Protein AF-A0A7S0IUT1-F1 (afdb_monomer_lite)

Foldseek 3Di:
DVVLVVLQPAQEDECAPPPPDELVVQVVSQVSNQQHAYYEHANHCYAAHEHEHAHHQEYEHEQNQNHAEYEAHYANHQEYYHHNNQNHAEYEYAYARHQEYEDANNQNHEAYHYNYQNHNYYHHHNNNNYDPVNVVNDNPD

Radius of gyration: 14.68 Å; chains: 1; bounding box: 31×42×32 Å

Structure (mmCIF, N/CA/C/O backbone):
data_AF-A0A7S0IUT1-F1
#
_entry.id   AF-A0A7S0IUT1-F1
#
loop_
_atom_site.group_PDB
_atom_site.id
_atom_site.type_symbol
_atom_site.label_atom_id
_atom_site.label_alt_id
_atom_site.label_comp_id
_atom_site.label_asym_id
_atom_site.label_entity_id
_atom_site.label_seq_id
_atom_site.pdbx_PDB_ins_code
_atom_site.Cartn_x
_atom_site.Cartn_y
_atom_site.Cartn_z
_atom_site.occupancy
_atom_site.B_iso_or_equiv
_atom_site.auth_seq_id
_atom_site.auth_comp_id
_atom_site.auth_asym_id
_atom_site.auth_atom_id
_atom_site.pdbx_PDB_model_num
ATOM 1 N N . ARG A 1 1 ? -10.584 24.284 14.052 1.00 43.34 1 ARG A N 1
ATOM 2 C CA . ARG A 1 1 ? -10.887 23.449 15.248 1.00 43.34 1 ARG A CA 1
ATOM 3 C C . ARG A 1 1 ? -11.898 22.313 14.990 1.00 43.34 1 ARG A C 1
ATOM 5 O O . ARG A 1 1 ? -11.651 21.238 15.510 1.00 43.34 1 ARG A O 1
ATOM 12 N N . ARG A 1 2 ? -12.967 22.465 14.179 1.00 36.44 2 ARG A N 1
ATOM 13 C CA . ARG A 1 2 ? -13.944 21.369 13.910 1.00 36.44 2 ARG A CA 1
ATOM 14 C C . ARG A 1 2 ? -13.386 20.176 13.104 1.00 36.44 2 ARG A C 1
ATOM 16 O O . ARG A 1 2 ? -13.718 19.043 13.425 1.00 36.44 2 ARG A O 1
ATOM 23 N N . LEU A 1 3 ? -12.484 20.406 12.142 1.00 44.38 3 LEU A N 1
ATOM 24 C CA . LEU A 1 3 ? -11.852 19.332 11.347 1.00 44.38 3 LEU A CA 1
ATOM 25 C C . LEU A 1 3 ? -10.994 18.373 12.196 1.00 44.38 3 LEU A C 1
ATOM 27 O O . LEU A 1 3 ? -11.032 17.166 11.991 1.00 44.38 3 LEU A O 1
ATOM 31 N N . ALA A 1 4 ? -10.294 18.893 13.211 1.00 50.75 4 ALA A N 1
ATOM 32 C CA . ALA A 1 4 ? -9.467 18.084 14.112 1.00 50.75 4 ALA A CA 1
ATOM 33 C C . ALA A 1 4 ? -10.288 17.163 15.035 1.00 50.75 4 ALA A C 1
ATOM 35 O O . ALA A 1 4 ? -9.761 16.175 15.536 1.00 50.75 4 ALA A O 1
ATOM 36 N N . GLY A 1 5 ? -11.563 17.491 15.280 1.00 59.25 5 GLY A N 1
ATOM 37 C CA . GLY A 1 5 ? -12.482 16.631 16.028 1.00 59.25 5 GLY A CA 1
ATOM 38 C C . GLY A 1 5 ? -12.986 15.463 15.181 1.00 59.25 5 GLY A C 1
ATOM 39 O O . GLY A 1 5 ? -12.944 14.327 15.634 1.00 59.25 5 GLY A O 1
ATOM 40 N N . ALA A 1 6 ? -13.383 15.734 13.933 1.00 62.00 6 ALA A N 1
ATOM 41 C CA . ALA A 1 6 ? -13.868 14.711 13.003 1.00 62.00 6 ALA A CA 1
ATOM 42 C C . ALA A 1 6 ? -12.772 13.711 12.589 1.00 62.00 6 ALA A C 1
ATOM 44 O O . ALA A 1 6 ? -13.041 12.519 12.471 1.00 62.00 6 ALA A O 1
ATOM 45 N N . ALA A 1 7 ? -11.525 14.173 12.443 1.00 71.94 7 ALA A N 1
ATOM 46 C CA . ALA A 1 7 ? -10.385 13.316 12.114 1.00 71.94 7 ALA A CA 1
ATOM 47 C C . ALA A 1 7 ? -10.112 12.235 13.182 1.00 71.94 7 ALA A C 1
ATOM 49 O O . ALA A 1 7 ? -9.668 11.136 12.864 1.00 71.94 7 ALA A O 1
ATOM 50 N N . ARG A 1 8 ? -10.439 12.505 14.454 1.00 78.69 8 ARG A N 1
ATOM 51 C CA . ARG A 1 8 ? -10.182 11.585 15.577 1.00 78.69 8 ARG A CA 1
ATOM 52 C C . ARG A 1 8 ? -11.144 10.401 15.659 1.00 78.69 8 ARG A C 1
ATOM 54 O O . ARG A 1 8 ? -10.838 9.445 16.367 1.00 78.69 8 ARG A O 1
ATOM 61 N N . SER A 1 9 ? -12.272 10.441 14.954 1.00 86.56 9 SER A N 1
ATOM 62 C CA . SER A 1 9 ? -13.232 9.330 14.864 1.00 86.56 9 SER A CA 1
ATOM 63 C C . SER A 1 9 ? -13.336 8.750 13.451 1.00 86.56 9 SER A C 1
ATOM 65 O O . SER A 1 9 ? -14.237 7.955 13.173 1.00 86.56 9 SER A O 1
ATOM 67 N N . LEU A 1 10 ? -12.463 9.182 12.541 1.00 90.88 10 LEU A N 1
ATOM 68 C CA . LEU A 1 10 ? -12.493 8.768 11.149 1.00 90.88 10 LEU A CA 1
ATOM 69 C C . LEU A 1 10 ? -11.851 7.386 11.006 1.00 90.88 10 LEU A C 1
ATOM 71 O O . LEU A 1 10 ? -10.656 7.236 11.227 1.00 90.88 10 LEU A O 1
ATOM 75 N N . HIS A 1 11 ? -12.642 6.391 10.607 1.00 95.25 11 HIS A N 1
ATOM 76 C CA . HIS A 1 11 ? -12.175 5.011 10.415 1.00 95.25 11 HIS A CA 1
ATOM 77 C C . HIS A 1 11 ? -11.844 4.690 8.957 1.00 95.25 11 HIS A C 1
ATOM 79 O O . HIS A 1 11 ? -11.043 3.796 8.692 1.00 95.25 11 HIS A O 1
ATOM 85 N N . THR A 1 12 ? -12.441 5.424 8.022 1.00 96.44 12 THR A N 1
ATOM 86 C CA . THR A 1 12 ? -12.249 5.245 6.585 1.00 96.44 12 THR A CA 1
ATOM 87 C C . THR A 1 12 ? -12.054 6.607 5.948 1.00 96.44 12 THR A C 1
ATOM 89 O O . THR A 1 12 ? -12.809 7.537 6.234 1.00 96.44 12 THR A O 1
ATOM 92 N N . LEU A 1 13 ? -11.049 6.716 5.088 1.00 96.06 13 LEU A N 1
ATOM 93 C CA . LEU A 1 13 ? -10.771 7.902 4.300 1.00 96.06 13 LEU A CA 1
ATOM 94 C C . LEU A 1 13 ? -10.500 7.475 2.862 1.00 96.06 13 LEU A C 1
ATOM 96 O O . LEU A 1 13 ? -9.598 6.684 2.603 1.00 96.06 13 LEU A O 1
ATOM 100 N N . ASP A 1 14 ? -11.284 8.019 1.946 1.00 97.00 14 ASP A N 1
ATOM 101 C CA . ASP A 1 14 ? -11.109 7.835 0.514 1.00 97.00 14 ASP A CA 1
ATOM 102 C C . ASP A 1 14 ? -10.626 9.160 -0.081 1.00 97.00 14 ASP A C 1
ATOM 104 O O . ASP A 1 14 ? -11.311 10.182 0.011 1.00 97.00 14 ASP A O 1
ATOM 108 N N . LEU A 1 15 ? -9.410 9.149 -0.622 1.00 96.38 15 LEU A N 1
ATOM 109 C CA . LEU A 1 15 ? -8.815 10.240 -1.391 1.00 96.38 15 LEU A CA 1
ATOM 110 C C . LEU A 1 15 ? -8.563 9.804 -2.836 1.00 96.38 15 LEU A C 1
ATOM 112 O O . LEU A 1 15 ? -7.798 10.457 -3.545 1.00 96.38 15 LEU A O 1
ATOM 116 N N . SER A 1 16 ? -9.157 8.697 -3.278 1.00 96.62 16 SER A N 1
ATOM 117 C CA . SER A 1 16 ? -8.934 8.190 -4.620 1.00 96.62 16 SER A CA 1
ATOM 118 C C . SER A 1 16 ? -9.307 9.247 -5.660 1.00 96.62 16 SER A C 1
ATOM 120 O O . SER A 1 16 ? -10.319 9.944 -5.548 1.00 96.62 16 SER A O 1
ATOM 122 N N . ARG A 1 17 ? -8.454 9.404 -6.680 1.00 95.44 17 ARG A N 1
ATOM 123 C CA . ARG A 1 17 ? -8.616 10.404 -7.757 1.00 95.44 17 ARG A CA 1
ATOM 124 C C . ARG A 1 17 ? -8.660 11.866 -7.277 1.00 95.44 17 ARG A C 1
ATOM 126 O O . ARG A 1 17 ? -9.030 12.743 -8.060 1.00 95.44 17 ARG A O 1
ATOM 133 N N . ALA A 1 18 ? -8.322 12.147 -6.019 1.00 93.81 18 ALA A N 1
ATOM 134 C CA . ALA A 1 18 ? -8.284 13.510 -5.513 1.00 93.81 18 ALA A CA 1
ATOM 135 C C . ALA A 1 18 ? -7.175 14.323 -6.200 1.00 93.81 18 ALA A C 1
ATOM 137 O O . ALA A 1 18 ? -6.104 13.824 -6.540 1.00 93.81 18 ALA A O 1
ATOM 138 N N . ILE A 1 19 ? -7.430 15.613 -6.393 1.00 88.88 19 ILE A N 1
ATOM 139 C CA . ILE A 1 19 ? -6.486 16.523 -7.042 1.00 88.88 19 ILE A CA 1
ATOM 140 C C . ILE A 1 19 ? -5.627 17.195 -5.971 1.00 88.88 19 ILE A C 1
ATOM 142 O O . ILE A 1 19 ? -6.130 17.604 -4.926 1.00 88.88 19 ILE A O 1
ATOM 146 N N . GLY A 1 20 ? -4.328 17.328 -6.242 1.00 86.94 20 GLY A N 1
ATOM 147 C CA . GLY A 1 20 ? -3.399 18.047 -5.367 1.00 86.94 20 GLY A CA 1
ATOM 148 C C . GLY A 1 20 ? -2.963 17.269 -4.126 1.00 86.94 20 GLY A C 1
ATOM 149 O O . GLY A 1 20 ? -2.310 17.849 -3.263 1.00 86.94 20 GLY A O 1
ATOM 150 N N . VAL A 1 21 ? -3.284 15.973 -4.025 1.00 91.62 21 VAL A N 1
ATOM 151 C CA . VAL A 1 21 ? -2.751 15.123 -2.957 1.00 91.62 21 VAL A CA 1
ATOM 152 C C . VAL A 1 21 ? -1.315 14.729 -3.279 1.00 91.62 21 VAL A C 1
ATOM 154 O O . VAL A 1 21 ? -1.068 13.961 -4.203 1.00 91.62 21 VAL A O 1
ATOM 157 N N . LEU A 1 22 ? -0.381 15.279 -2.503 1.00 91.56 22 LEU A N 1
ATOM 158 C CA . LEU A 1 22 ? 1.055 15.023 -2.613 1.00 91.56 22 LEU A CA 1
ATOM 159 C C . LEU A 1 22 ? 1.551 14.159 -1.448 1.00 91.56 22 LEU A C 1
ATOM 161 O O . LEU A 1 22 ? 0.956 14.158 -0.367 1.00 91.56 22 LEU A O 1
ATOM 165 N N . ASP A 1 23 ? 2.703 13.514 -1.634 1.00 93.50 23 ASP A N 1
ATOM 166 C CA . ASP A 1 23 ? 3.372 12.687 -0.619 1.00 93.50 23 ASP A CA 1
ATOM 167 C C . ASP A 1 23 ? 3.517 13.414 0.733 1.00 93.50 23 ASP A C 1
ATOM 169 O O . ASP A 1 23 ? 3.266 12.843 1.797 1.00 93.50 23 ASP A O 1
ATOM 173 N N . SER A 1 24 ? 3.866 14.705 0.701 1.00 92.62 24 SER A N 1
ATOM 174 C CA . SER A 1 24 ? 4.054 15.540 1.895 1.00 92.62 24 SER A CA 1
ATOM 175 C C . SER A 1 24 ? 2.767 15.762 2.692 1.00 92.62 24 SER A C 1
ATOM 177 O O . SER A 1 24 ? 2.818 15.897 3.915 1.00 92.62 24 SER A O 1
ATOM 179 N N . MET A 1 25 ? 1.606 15.760 2.034 1.00 91.94 25 MET A N 1
ATOM 180 C CA . MET A 1 25 ? 0.328 15.930 2.721 1.00 91.94 25 MET A CA 1
ATOM 181 C C . MET A 1 25 ? -0.031 14.698 3.548 1.00 91.94 25 MET A C 1
ATOM 183 O O . MET A 1 25 ? -0.603 14.838 4.625 1.00 91.94 25 MET A O 1
ATOM 187 N N . LEU A 1 26 ? 0.335 13.497 3.090 1.00 92.50 26 LEU A N 1
ATOM 188 C CA . LEU A 1 26 ? 0.079 12.256 3.828 1.00 92.50 26 LEU A CA 1
ATOM 189 C C . LEU A 1 26 ? 0.833 12.238 5.162 1.00 92.50 26 LEU A C 1
ATOM 191 O O . LEU A 1 26 ? 0.264 11.855 6.184 1.00 92.50 26 LEU A O 1
ATOM 195 N N . LEU A 1 27 ? 2.071 12.745 5.173 1.00 89.94 27 LEU A N 1
ATOM 196 C CA . LEU A 1 27 ? 2.873 12.899 6.391 1.00 89.94 27 LEU A CA 1
ATOM 197 C C . LEU A 1 27 ? 2.205 13.812 7.426 1.00 89.94 27 LEU A C 1
ATOM 199 O O . LEU A 1 27 ? 2.347 13.588 8.626 1.00 89.94 27 LEU A O 1
ATOM 203 N N . GLN A 1 28 ? 1.471 14.830 6.973 1.00 90.00 28 GLN A N 1
ATOM 204 C CA . GLN A 1 28 ? 0.742 15.750 7.848 1.00 90.00 28 GLN A CA 1
ATOM 205 C C . GLN A 1 28 ? -0.635 15.211 8.251 1.00 90.00 28 GLN A C 1
ATOM 207 O O . GLN A 1 28 ? -1.090 15.462 9.365 1.00 90.00 28 GLN A O 1
ATOM 212 N N . LEU A 1 29 ? -1.302 14.478 7.358 1.00 90.06 29 LEU A N 1
ATOM 213 C CA . LEU A 1 29 ? -2.671 14.006 7.542 1.00 90.06 29 LEU A CA 1
ATOM 214 C C . LEU A 1 29 ? -2.750 12.802 8.482 1.00 90.06 29 LEU A C 1
ATOM 216 O O . LEU A 1 29 ? -3.587 12.791 9.382 1.00 90.06 29 LEU A O 1
ATOM 220 N N . LEU A 1 30 ? -1.897 11.791 8.294 1.00 91.50 30 LEU A N 1
ATOM 221 C CA . LEU A 1 30 ? -1.992 10.524 9.033 1.00 91.50 30 LEU A CA 1
ATOM 222 C C . LEU A 1 30 ? -1.916 10.695 10.564 1.00 91.50 30 LEU A C 1
ATOM 224 O O . LEU A 1 30 ? -2.738 10.086 11.254 1.00 91.50 30 LEU A O 1
ATOM 228 N N . PRO A 1 31 ? -1.046 11.562 11.130 1.00 91.81 31 PRO A N 1
ATOM 229 C CA . PRO A 1 31 ? -1.023 11.813 12.574 1.00 91.81 31 PRO A CA 1
ATOM 230 C C . PRO A 1 31 ? -2.316 12.428 13.132 1.00 91.81 31 PRO A C 1
ATOM 232 O O . PRO A 1 31 ? -2.582 12.327 14.330 1.00 91.81 31 PRO A O 1
ATOM 235 N N . LEU A 1 32 ? -3.126 13.079 12.288 1.00 91.44 32 LEU A N 1
ATOM 236 C CA . LEU A 1 32 ? -4.390 13.699 12.694 1.00 91.44 32 LEU A CA 1
ATOM 237 C C . LEU A 1 32 ? -5.542 12.690 12.778 1.00 91.44 32 LEU A C 1
ATOM 239 O O . LEU A 1 32 ? -6.553 12.988 13.419 1.00 91.44 32 LEU A O 1
ATOM 243 N N . CYS A 1 33 ? -5.378 11.505 12.184 1.00 91.88 33 CYS A N 1
ATOM 244 C CA . CYS A 1 33 ? -6.402 10.468 12.082 1.00 91.88 33 CYS A CA 1
ATOM 245 C C . CYS A 1 33 ? -5.972 9.175 12.811 1.00 91.88 33 CYS A C 1
ATOM 247 O O . CYS A 1 33 ? -5.796 8.135 12.177 1.00 91.88 33 CYS A O 1
ATOM 249 N N . PRO A 1 34 ? -5.798 9.192 14.149 1.00 92.50 34 PRO A N 1
ATOM 250 C CA . PRO A 1 34 ? -5.239 8.059 14.895 1.00 92.50 34 PRO A CA 1
ATOM 251 C C . PRO A 1 34 ? -6.121 6.802 14.877 1.00 92.50 34 PRO A C 1
ATOM 253 O O . PRO A 1 34 ? -5.631 5.714 15.163 1.00 92.50 34 PRO A O 1
ATOM 256 N N . THR A 1 35 ? -7.406 6.923 14.544 1.00 95.25 35 THR A N 1
ATOM 257 C CA . THR A 1 35 ? -8.374 5.815 14.474 1.00 95.25 35 THR A CA 1
ATOM 258 C C . THR A 1 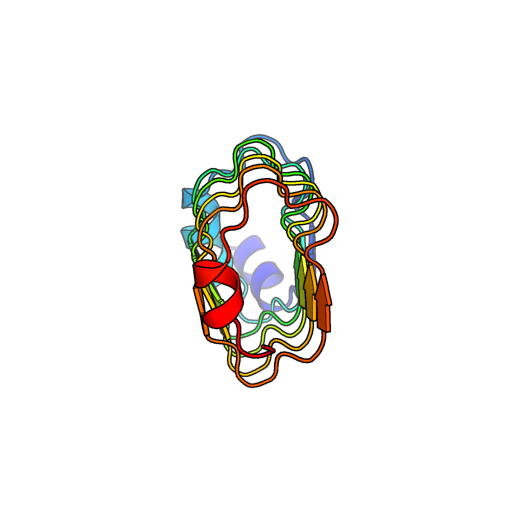35 ? -8.621 5.317 13.049 1.00 95.25 35 THR A C 1
ATOM 260 O O . THR A 1 35 ? -9.465 4.445 12.850 1.00 95.25 35 THR A O 1
ATOM 263 N N . LEU A 1 36 ? -7.874 5.829 12.065 1.00 96.62 36 LEU A N 1
ATOM 264 C CA . LEU A 1 36 ? -8.052 5.474 10.663 1.00 96.62 36 LEU A CA 1
ATOM 265 C C . LEU A 1 36 ? -7.644 4.025 10.402 1.00 96.62 36 LEU A C 1
ATOM 267 O O . LEU A 1 36 ? -6.490 3.647 10.578 1.00 96.62 36 LEU A O 1
ATOM 271 N N . LEU A 1 37 ? -8.601 3.223 9.947 1.00 98.12 37 LEU A N 1
ATOM 272 C CA . LEU A 1 37 ? -8.423 1.802 9.663 1.00 98.12 37 LEU A CA 1
ATOM 273 C C . LEU A 1 37 ? -8.262 1.534 8.164 1.00 98.12 37 LEU A C 1
ATOM 275 O O . LEU A 1 37 ? -7.519 0.629 7.791 1.00 98.12 37 LEU A O 1
ATOM 279 N N . HIS A 1 38 ? -8.937 2.307 7.314 1.00 98.44 38 HIS A N 1
ATOM 280 C CA . HIS A 1 38 ? -8.946 2.120 5.865 1.00 98.44 38 HIS A CA 1
ATOM 281 C C . HIS A 1 38 ? -8.583 3.426 5.170 1.00 98.44 38 HIS A C 1
ATOM 283 O O . HIS A 1 38 ? -9.178 4.471 5.447 1.00 98.44 38 HIS A O 1
ATOM 289 N N . LEU A 1 39 ? -7.621 3.352 4.257 1.00 98.19 39 LEU A N 1
ATOM 290 C CA . LEU A 1 39 ? -7.194 4.487 3.456 1.00 98.19 39 LEU A CA 1
ATOM 291 C C . LEU A 1 39 ? -7.095 4.081 1.986 1.00 98.19 39 LEU A C 1
ATOM 293 O O . LEU A 1 39 ? -6.348 3.163 1.644 1.00 98.19 39 LEU A O 1
ATOM 297 N N . ASP A 1 40 ? -7.837 4.779 1.132 1.00 98.56 40 ASP A N 1
ATOM 298 C CA . ASP A 1 40 ? -7.737 4.640 -0.318 1.00 98.56 40 ASP A CA 1
ATOM 299 C C . ASP A 1 40 ? -7.060 5.878 -0.921 1.00 98.56 40 ASP A C 1
ATOM 301 O O . ASP A 1 40 ? -7.535 7.004 -0.773 1.00 98.56 40 ASP A O 1
ATOM 305 N N . LEU A 1 41 ? -5.916 5.655 -1.562 1.00 98.12 41 LEU A N 1
ATOM 306 C CA . LEU A 1 41 ? -5.079 6.632 -2.260 1.00 98.12 41 LEU A CA 1
ATOM 307 C C . LEU A 1 41 ? -4.954 6.288 -3.751 1.00 98.12 41 LEU A C 1
ATOM 309 O O . LEU A 1 41 ? -4.019 6.735 -4.412 1.00 98.12 41 LEU A O 1
ATOM 313 N N . SER A 1 42 ? -5.843 5.446 -4.277 1.00 98.44 42 SER A N 1
ATOM 314 C CA . SER A 1 42 ? -5.760 4.957 -5.651 1.00 98.44 42 SER A CA 1
ATOM 315 C C . SER A 1 42 ? -5.865 6.101 -6.661 1.00 98.44 42 SER A C 1
ATOM 317 O O . SER A 1 42 ? -6.615 7.061 -6.464 1.00 98.44 42 SER A O 1
ATOM 319 N N . LYS A 1 43 ? -5.173 5.970 -7.797 1.00 97.62 43 LYS A N 1
ATOM 320 C CA . LYS A 1 43 ? -5.205 6.952 -8.898 1.00 97.62 43 LYS A CA 1
ATOM 321 C C . LYS A 1 43 ? -4.765 8.355 -8.467 1.00 97.62 43 LYS A C 1
ATOM 323 O O . LYS A 1 43 ? -5.330 9.351 -8.920 1.00 97.62 43 LYS A O 1
ATOM 328 N N . LEU A 1 44 ? -3.782 8.426 -7.573 1.00 96.62 44 LEU A N 1
ATOM 329 C CA . LEU A 1 44 ? -3.134 9.669 -7.169 1.00 96.62 44 LEU A CA 1
ATOM 330 C C . LEU A 1 44 ? -1.737 9.788 -7.795 1.00 96.62 44 LEU A C 1
ATOM 332 O O . LEU A 1 44 ? -1.068 8.772 -7.992 1.00 96.62 44 LEU A O 1
ATOM 336 N N . PRO A 1 45 ? -1.250 11.015 -8.057 1.00 94.88 45 PRO A N 1
ATOM 337 C CA . PRO A 1 45 ? 0.083 11.259 -8.608 1.00 94.88 45 PRO A CA 1
ATOM 338 C C . PRO A 1 45 ? 1.179 11.179 -7.525 1.00 94.88 45 PRO A C 1
ATOM 340 O O . PRO A 1 45 ? 2.078 12.017 -7.478 1.00 94.88 45 PRO A O 1
ATOM 343 N N . LEU A 1 46 ? 1.076 10.206 -6.614 1.00 95.94 46 LEU A N 1
ATOM 344 C CA . LEU A 1 46 ? 2.064 9.969 -5.559 1.00 95.94 46 LEU A CA 1
ATOM 345 C C . LEU A 1 46 ? 3.322 9.352 -6.168 1.00 95.94 46 LEU A C 1
ATOM 347 O O . LEU A 1 46 ? 3.209 8.502 -7.049 1.00 95.94 46 LEU A O 1
ATOM 351 N N . ILE A 1 47 ? 4.498 9.753 -5.684 1.00 95.69 47 ILE A N 1
ATOM 352 C CA . ILE A 1 47 ? 5.781 9.312 -6.252 1.00 95.69 47 ILE A CA 1
ATOM 353 C C . ILE A 1 47 ? 6.470 8.339 -5.300 1.00 95.69 47 ILE A C 1
ATOM 355 O O . ILE A 1 47 ? 6.670 7.170 -5.627 1.00 95.69 47 ILE A O 1
ATOM 359 N N . SER A 1 48 ? 6.773 8.792 -4.087 1.00 96.94 48 SER A N 1
ATOM 360 C CA . SER A 1 48 ? 7.443 7.997 -3.056 1.00 96.94 48 SER A CA 1
ATOM 361 C C . SER A 1 48 ? 6.844 8.307 -1.679 1.00 96.94 48 SER A C 1
ATOM 363 O O . SER A 1 48 ? 7.539 8.793 -0.778 1.00 96.94 48 SER A O 1
ATOM 365 N N . PRO A 1 49 ? 5.535 8.054 -1.483 1.00 97.19 49 PRO A N 1
ATOM 366 C CA . PRO A 1 49 ? 4.865 8.375 -0.237 1.00 97.19 49 PRO A CA 1
ATOM 367 C C . PRO A 1 49 ? 5.449 7.551 0.913 1.00 97.19 49 PRO A C 1
ATOM 369 O O . PRO A 1 49 ? 5.704 6.350 0.795 1.00 97.19 49 PRO A O 1
ATOM 372 N N . ARG A 1 50 ? 5.613 8.207 2.064 1.00 97.69 50 ARG A N 1
ATOM 373 C CA . ARG A 1 50 ? 6.007 7.565 3.321 1.00 97.69 50 ARG A CA 1
ATOM 374 C C . ARG A 1 50 ? 4.779 7.473 4.216 1.00 97.69 50 ARG A C 1
ATOM 376 O O . ARG A 1 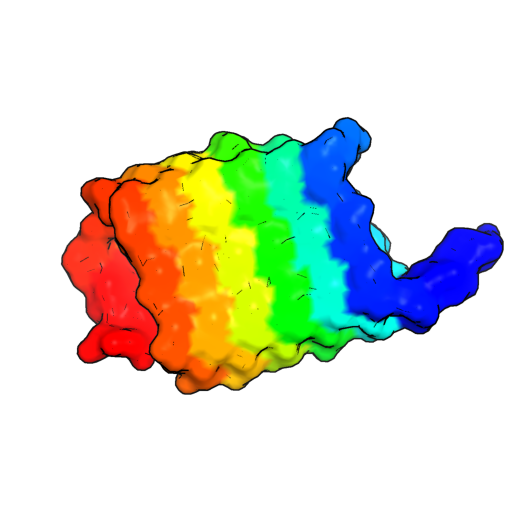50 ? 4.296 8.490 4.710 1.00 97.69 50 ARG A O 1
ATOM 383 N N . ILE A 1 51 ? 4.263 6.263 4.401 1.00 97.56 51 ILE A N 1
ATOM 384 C CA . ILE A 1 51 ? 3.020 6.012 5.133 1.00 97.56 51 ILE A CA 1
ATOM 385 C C . ILE A 1 51 ? 3.351 5.245 6.406 1.00 97.56 51 ILE A C 1
ATOM 387 O O . ILE A 1 51 ? 3.731 4.073 6.377 1.00 97.56 51 ILE A O 1
ATOM 391 N N . THR A 1 52 ? 3.179 5.923 7.538 1.00 97.00 52 THR A N 1
ATOM 392 C CA . THR A 1 52 ? 3.363 5.354 8.872 1.00 97.00 52 THR A CA 1
ATOM 393 C C . THR A 1 52 ? 2.080 5.545 9.667 1.00 97.00 52 THR A C 1
ATOM 395 O O . THR A 1 52 ? 1.619 6.670 9.847 1.00 97.00 52 THR A O 1
ATOM 398 N N . SER A 1 53 ? 1.487 4.449 10.134 1.00 96.00 53 SER A N 1
ATOM 399 C CA . SER A 1 53 ? 0.274 4.480 10.951 1.00 96.00 53 SER A CA 1
ATOM 400 C C . SER A 1 53 ? 0.234 3.290 11.895 1.00 96.00 53 SER A C 1
ATOM 402 O O . SER A 1 53 ? 0.559 2.167 11.516 1.00 96.00 53 SER A O 1
ATOM 404 N N . THR A 1 54 ? -0.199 3.526 13.130 1.00 95.75 54 THR A N 1
ATOM 405 C CA . THR A 1 54 ? -0.385 2.479 14.139 1.00 95.75 54 THR A CA 1
ATOM 406 C C . THR A 1 54 ? -1.768 1.831 14.079 1.00 95.75 54 THR A C 1
ATOM 408 O O . THR A 1 54 ? -1.978 0.817 14.742 1.00 95.75 54 THR A O 1
ATOM 411 N N . SER A 1 55 ? -2.711 2.378 13.307 1.00 96.62 55 SER A N 1
ATOM 412 C CA . SER A 1 55 ? -4.110 1.931 13.261 1.00 96.62 55 SER A CA 1
ATOM 413 C C . SER A 1 55 ? -4.556 1.365 11.918 1.00 96.62 55 SER A C 1
ATOM 415 O O . SER A 1 55 ? -5.484 0.558 11.913 1.00 96.62 55 SER A O 1
ATOM 417 N N . LEU A 1 56 ? -3.892 1.724 10.812 1.00 98.12 56 LEU A N 1
ATOM 418 C CA . LEU A 1 56 ? -4.295 1.270 9.480 1.00 98.12 56 LEU A CA 1
ATOM 419 C C . LEU A 1 56 ? -4.287 -0.260 9.379 1.00 98.12 56 LEU A C 1
ATOM 421 O O . LEU A 1 56 ? -3.285 -0.912 9.666 1.00 98.12 56 LEU A O 1
ATOM 425 N N . CYS A 1 57 ? -5.410 -0.799 8.913 1.00 98.50 57 CYS A N 1
ATOM 426 C CA . CYS A 1 57 ? -5.657 -2.212 8.637 1.00 98.50 57 CYS A CA 1
ATOM 427 C C . CYS A 1 57 ? -5.716 -2.495 7.128 1.00 98.50 57 CYS A C 1
ATOM 429 O O . CYS A 1 57 ? -5.385 -3.602 6.700 1.00 98.50 57 CYS A O 1
ATOM 431 N N . ALA A 1 58 ? -6.113 -1.515 6.315 1.00 98.75 58 ALA A N 1
ATOM 432 C CA . ALA A 1 58 ? -6.170 -1.631 4.864 1.00 98.75 58 ALA A CA 1
ATOM 433 C C . ALA A 1 58 ? -5.668 -0.357 4.184 1.00 98.75 58 ALA A C 1
ATOM 435 O O . ALA A 1 58 ? -6.041 0.754 4.571 1.00 98.75 58 ALA A O 1
ATOM 436 N N . LEU A 1 59 ? -4.853 -0.536 3.149 1.00 98.75 59 LEU A N 1
ATOM 437 C CA . LEU A 1 59 ? -4.286 0.551 2.366 1.00 98.75 59 LEU A CA 1
ATOM 438 C C . LEU A 1 59 ? -4.331 0.200 0.880 1.00 98.75 59 LEU A C 1
ATOM 440 O O . LEU A 1 59 ? -3.862 -0.863 0.474 1.00 98.75 59 LEU A O 1
ATOM 444 N N . ARG A 1 60 ? -4.887 1.103 0.074 1.00 98.69 60 ARG A N 1
ATOM 445 C CA . ARG A 1 60 ? -4.938 0.968 -1.384 1.00 98.69 60 ARG A CA 1
ATOM 446 C C . ARG A 1 60 ? -4.187 2.124 -2.030 1.00 98.69 60 ARG A C 1
ATOM 448 O O . ARG A 1 60 ? -4.459 3.279 -1.732 1.00 98.69 60 ARG A O 1
ATOM 455 N N . LEU A 1 61 ? -3.254 1.797 -2.910 1.00 98.31 61 LEU A N 1
ATOM 456 C CA . LEU A 1 61 ? -2.530 2.694 -3.808 1.00 98.31 61 LEU A CA 1
ATOM 457 C C . LEU A 1 61 ? -2.560 2.065 -5.213 1.00 98.31 61 LEU A C 1
ATOM 459 O O . LEU A 1 61 ? -1.520 1.863 -5.836 1.00 98.31 61 LEU A O 1
ATOM 463 N N . ALA A 1 62 ? -3.749 1.670 -5.673 1.00 98.25 62 ALA A N 1
ATOM 464 C CA . ALA A 1 62 ? -3.917 1.029 -6.972 1.00 98.25 62 ALA A CA 1
ATOM 465 C C . ALA A 1 62 ? -3.911 2.074 -8.096 1.00 98.25 62 ALA A C 1
ATOM 467 O O . ALA A 1 62 ? -4.439 3.180 -7.936 1.00 98.25 62 ALA A O 1
ATOM 468 N N . HIS A 1 63 ? -3.362 1.710 -9.253 1.00 98.12 63 HIS A N 1
ATOM 469 C CA . HIS A 1 63 ? -3.281 2.563 -10.441 1.00 98.12 63 HIS A CA 1
ATOM 470 C C . HIS A 1 63 ? -2.647 3.941 -10.173 1.00 98.12 63 HIS A C 1
ATOM 472 O O . HIS A 1 63 ? -3.109 4.957 -10.695 1.00 98.12 63 HIS A O 1
ATOM 478 N N . CYS A 1 64 ? -1.619 4.004 -9.325 1.00 97.50 64 CYS A N 1
ATOM 479 C CA . CYS A 1 64 ? -0.848 5.225 -9.109 1.00 97.50 64 CYS A CA 1
ATOM 480 C C . CYS A 1 64 ? 0.305 5.266 -10.118 1.00 97.50 64 CYS A C 1
ATOM 482 O O . CYS A 1 64 ? 1.363 4.682 -9.901 1.00 97.50 64 CYS A O 1
ATOM 484 N N . GLU A 1 65 ? 0.089 5.949 -11.243 1.00 94.44 65 GLU A N 1
ATOM 485 C CA . GLU A 1 65 ? 0.992 5.914 -12.405 1.00 94.44 65 GLU A CA 1
ATOM 486 C C . GLU A 1 65 ? 2.383 6.508 -12.143 1.00 94.44 65 GLU A C 1
ATOM 488 O O . GLU A 1 65 ? 3.326 6.162 -12.838 1.00 94.44 65 GLU A O 1
ATOM 493 N N . ALA A 1 66 ? 2.536 7.377 -11.141 1.00 95.81 66 ALA A N 1
ATOM 494 C CA . ALA A 1 66 ? 3.828 7.966 -10.781 1.00 95.81 66 ALA A CA 1
ATOM 495 C C . ALA A 1 66 ? 4.536 7.233 -9.625 1.00 95.81 66 ALA A C 1
ATOM 497 O O . ALA A 1 66 ? 5.657 7.598 -9.265 1.00 95.81 66 ALA A O 1
ATOM 498 N N . LEU A 1 67 ? 3.892 6.217 -9.037 1.00 97.38 67 LEU A N 1
ATOM 499 C CA . LEU A 1 67 ? 4.349 5.570 -7.813 1.00 97.38 67 LEU A CA 1
ATOM 500 C C . LEU A 1 67 ? 5.588 4.727 -8.092 1.00 97.38 67 LEU A C 1
ATOM 502 O O . LEU A 1 67 ? 5.504 3.735 -8.803 1.00 97.38 67 LEU A O 1
ATOM 506 N N . ALA A 1 68 ? 6.717 5.097 -7.501 1.00 96.25 68 ALA A N 1
ATOM 507 C CA . ALA A 1 68 ? 8.008 4.478 -7.756 1.00 96.25 68 ALA A CA 1
ATOM 508 C C . ALA A 1 68 ? 8.527 3.684 -6.552 1.00 96.25 68 ALA A C 1
ATOM 510 O O . ALA A 1 68 ? 8.791 2.485 -6.658 1.00 96.25 68 ALA A O 1
ATOM 511 N N . GLU A 1 69 ? 8.698 4.351 -5.410 1.00 97.25 69 GLU A N 1
ATOM 512 C CA . GLU A 1 69 ? 9.436 3.813 -4.256 1.00 97.25 69 GLU A CA 1
ATOM 513 C C . GLU A 1 69 ? 8.725 4.165 -2.934 1.00 97.25 69 GLU A C 1
ATOM 515 O O . GLU A 1 69 ? 9.261 4.899 -2.100 1.00 97.25 69 GLU A O 1
ATOM 520 N N . PRO A 1 70 ? 7.477 3.701 -2.725 1.00 97.88 70 PRO A N 1
ATOM 521 C CA . PRO A 1 70 ? 6.762 3.943 -1.480 1.00 97.88 70 PRO A CA 1
ATOM 522 C C . PRO A 1 70 ? 7.407 3.209 -0.301 1.00 97.88 70 PRO A C 1
ATOM 524 O O . PRO A 1 70 ? 7.869 2.072 -0.424 1.00 97.88 70 PRO A O 1
ATOM 527 N N . LEU A 1 71 ? 7.334 3.835 0.875 1.00 98.06 71 LEU A N 1
ATOM 528 C CA . LEU A 1 71 ? 7.706 3.232 2.153 1.00 98.06 71 LEU A CA 1
ATOM 529 C C . LEU A 1 71 ? 6.472 3.106 3.045 1.00 98.06 71 LEU A C 1
ATOM 531 O O . LEU A 1 71 ? 5.920 4.113 3.496 1.00 98.06 71 LEU A O 1
ATOM 535 N N . ILE A 1 72 ? 6.078 1.871 3.345 1.00 98.25 72 ILE A N 1
ATOM 536 C CA . ILE A 1 72 ? 4.921 1.557 4.183 1.00 98.25 72 ILE A CA 1
ATOM 537 C C . ILE A 1 72 ? 5.396 0.916 5.488 1.00 98.25 72 ILE A C 1
ATOM 539 O O . ILE A 1 72 ? 5.945 -0.183 5.487 1.00 98.25 72 ILE A O 1
ATOM 543 N N . GLN A 1 73 ? 5.161 1.592 6.613 1.00 98.12 73 GLN A N 1
ATOM 544 C CA . GLN A 1 73 ? 5.489 1.109 7.959 1.00 98.12 73 GLN A CA 1
ATOM 545 C C . GLN A 1 73 ? 4.232 1.129 8.828 1.00 98.12 73 GLN A C 1
ATOM 547 O O . GLN A 1 73 ? 3.938 2.115 9.506 1.00 98.12 73 GLN A O 1
ATOM 552 N N . CYS A 1 74 ? 3.449 0.054 8.771 1.00 98.00 74 CYS A N 1
ATOM 553 C CA . CYS A 1 74 ? 2.138 -0.015 9.419 1.00 98.00 74 CYS A CA 1
ATOM 554 C C . CYS A 1 74 ? 1.955 -1.379 10.106 1.00 98.00 74 CYS A C 1
ATOM 556 O O . CYS A 1 74 ? 1.551 -2.338 9.447 1.00 98.00 74 CYS A O 1
ATOM 558 N N . PRO A 1 75 ? 2.214 -1.511 11.423 1.00 97.75 75 PRO A N 1
ATOM 559 C CA . PRO A 1 75 ? 2.249 -2.811 12.102 1.00 97.75 75 PRO A CA 1
ATOM 560 C C . PRO A 1 75 ? 0.905 -3.550 12.132 1.00 97.75 75 PRO A C 1
ATOM 562 O O . PRO A 1 75 ? 0.888 -4.764 12.279 1.00 97.75 75 PRO A O 1
ATOM 565 N N . ARG A 1 76 ? -0.228 -2.849 11.989 1.00 98.12 76 ARG A N 1
ATOM 566 C CA . ARG A 1 76 ? -1.571 -3.461 11.985 1.00 98.12 76 ARG A CA 1
ATOM 567 C C . ARG A 1 76 ? -2.144 -3.679 10.585 1.00 98.12 76 ARG A C 1
ATOM 569 O O . ARG A 1 76 ? -3.258 -4.189 10.470 1.00 98.12 76 ARG A O 1
ATOM 576 N N . LEU A 1 77 ? -1.399 -3.309 9.543 1.00 98.62 77 LEU A N 1
ATOM 577 C CA . LEU A 1 77 ? -1.853 -3.406 8.162 1.00 98.62 77 LEU A CA 1
ATOM 578 C C . LEU A 1 77 ? -2.034 -4.872 7.790 1.00 98.62 77 LEU A C 1
ATOM 580 O O . LEU A 1 77 ? -1.110 -5.647 7.952 1.00 98.62 77 LEU A O 1
ATOM 584 N N . ARG A 1 78 ? -3.216 -5.249 7.304 1.00 98.56 78 ARG A N 1
ATOM 585 C CA . ARG A 1 78 ? -3.555 -6.622 6.896 1.00 98.56 78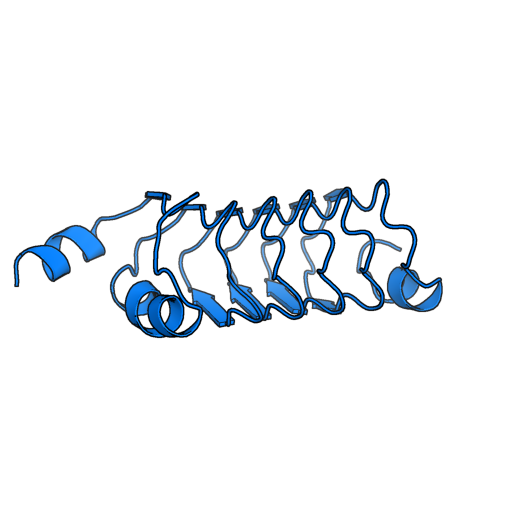 ARG A CA 1
ATOM 586 C C . ARG A 1 78 ? -3.618 -6.776 5.387 1.00 98.56 78 ARG A C 1
ATOM 588 O O . ARG A 1 78 ? -3.290 -7.835 4.863 1.00 98.56 78 ARG A O 1
ATOM 595 N N . THR A 1 79 ? -4.033 -5.713 4.702 1.00 98.75 79 THR A N 1
ATOM 596 C CA . THR A 1 79 ? -4.174 -5.692 3.245 1.00 98.75 79 THR A CA 1
ATOM 597 C C . THR A 1 79 ? -3.478 -4.470 2.662 1.00 98.75 79 THR A C 1
ATOM 599 O O . THR A 1 79 ? -3.683 -3.347 3.130 1.00 98.75 79 THR A O 1
ATOM 602 N N . LEU A 1 80 ? -2.657 -4.707 1.643 1.00 98.69 80 LEU A N 1
ATOM 603 C CA . LEU A 1 80 ? -1.987 -3.678 0.861 1.00 98.69 80 LEU A CA 1
ATOM 604 C C . LEU A 1 80 ? -2.187 -3.971 -0.622 1.00 98.69 80 LEU A C 1
ATOM 606 O O . LEU A 1 80 ? -1.949 -5.091 -1.079 1.00 98.69 80 LEU A O 1
ATOM 610 N N . ASP A 1 81 ? -2.647 -2.964 -1.352 1.00 98.69 81 ASP A N 1
ATOM 611 C CA . ASP A 1 81 ? -2.980 -3.080 -2.764 1.00 98.69 81 ASP A CA 1
ATOM 612 C C . ASP A 1 81 ? -2.249 -2.018 -3.589 1.00 98.69 81 ASP A C 1
ATOM 614 O O . ASP A 1 81 ? -2.464 -0.822 -3.390 1.00 98.69 81 ASP A O 1
ATOM 618 N N . TRP A 1 82 ? -1.397 -2.473 -4.500 1.00 98.31 82 TRP A N 1
ATOM 619 C CA . TRP A 1 82 ? -0.655 -1.670 -5.470 1.00 98.31 82 TRP A CA 1
ATOM 620 C C . TRP A 1 82 ? -1.006 -2.002 -6.919 1.00 98.31 82 TRP A C 1
ATOM 622 O O . TRP A 1 82 ? -0.328 -1.525 -7.829 1.00 98.31 82 TRP A O 1
ATOM 632 N N . GLU A 1 83 ? -2.055 -2.795 -7.139 1.00 97.94 83 GLU A N 1
ATOM 633 C CA . GLU A 1 83 ? -2.443 -3.285 -8.457 1.00 97.94 83 GLU A CA 1
ATOM 634 C C . GLU A 1 83 ? -2.465 -2.172 -9.515 1.00 97.94 83 GLU A C 1
ATOM 636 O O . GLU A 1 83 ? -2.996 -1.079 -9.298 1.00 97.94 83 GLU A O 1
ATOM 641 N N . GLY A 1 84 ? -1.853 -2.445 -10.668 1.00 97.62 84 GLY A N 1
ATOM 642 C CA . GLY A 1 84 ? -1.814 -1.532 -11.808 1.00 97.62 84 GLY A CA 1
ATOM 643 C C . GLY A 1 84 ? -0.942 -0.288 -11.620 1.00 97.62 84 GLY A C 1
ATOM 644 O O . GLY A 1 84 ? -1.002 0.611 -12.454 1.00 97.62 84 GLY A O 1
ATOM 645 N N . SER A 1 85 ? -0.140 -0.194 -10.557 1.00 97.81 85 SER A N 1
ATOM 646 C CA . SER A 1 85 ? 0.887 0.849 -10.430 1.00 97.81 85 SER A CA 1
ATOM 647 C C . SER A 1 85 ? 2.124 0.450 -11.238 1.00 97.81 85 SER A C 1
ATOM 649 O O . SER A 1 85 ? 3.065 -0.147 -10.714 1.00 97.81 85 SER A O 1
ATOM 651 N N . GLU A 1 86 ? 2.100 0.726 -12.543 1.00 96.56 86 GLU A N 1
ATOM 652 C CA . GLU A 1 86 ? 3.078 0.196 -13.508 1.00 96.56 86 GLU A CA 1
ATOM 653 C C . GLU A 1 86 ? 4.523 0.661 -13.274 1.00 96.56 86 GLU A C 1
ATOM 655 O O . GLU A 1 86 ? 5.461 -0.065 -13.612 1.00 96.56 86 GLU A O 1
ATOM 660 N N . TRP A 1 87 ? 4.710 1.843 -12.679 1.00 96.81 87 TRP A N 1
ATOM 661 C CA . TRP A 1 87 ? 6.019 2.443 -12.393 1.00 96.81 87 TRP A CA 1
ATOM 662 C C . TRP A 1 87 ? 6.616 2.048 -11.040 1.00 96.81 87 TRP A C 1
ATOM 664 O O . TRP A 1 87 ? 7.711 2.502 -10.707 1.00 96.81 87 TRP A O 1
ATOM 674 N N . LEU A 1 88 ? 5.939 1.187 -10.277 1.00 97.25 88 LEU A N 1
ATOM 675 C CA . LEU A 1 88 ? 6.407 0.734 -8.972 1.00 97.25 88 LEU A CA 1
ATOM 676 C C . LEU A 1 88 ? 7.683 -0.095 -9.137 1.00 97.25 88 LEU A C 1
ATOM 678 O O . LEU A 1 88 ? 7.623 -1.155 -9.747 1.00 97.25 88 LEU A O 1
ATOM 682 N N . ARG A 1 89 ? 8.820 0.365 -8.598 1.00 94.25 89 AR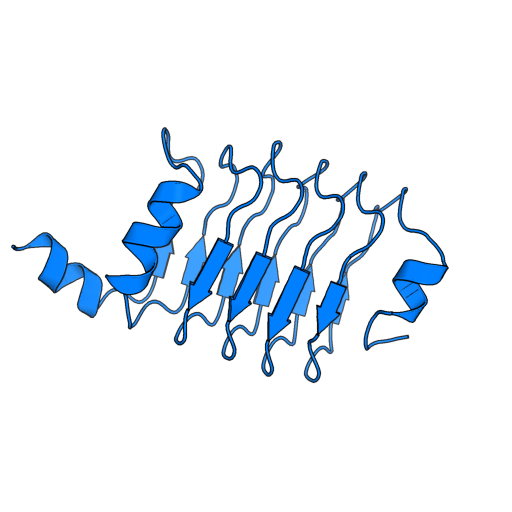G A N 1
ATOM 683 C CA . ARG A 1 89 ? 10.140 -0.270 -8.797 1.00 94.25 89 ARG A CA 1
ATOM 684 C C . ARG A 1 89 ? 10.638 -1.035 -7.581 1.00 94.25 89 ARG A C 1
ATOM 686 O O . ARG A 1 89 ? 10.891 -2.237 -7.653 1.00 94.25 89 ARG A O 1
ATOM 693 N N . ALA A 1 90 ? 10.784 -0.333 -6.463 1.00 93.75 90 ALA A N 1
ATOM 694 C CA . ALA A 1 90 ? 11.407 -0.863 -5.253 1.00 93.75 90 ALA A CA 1
ATOM 695 C C . ALA A 1 90 ? 10.610 -0.456 -4.002 1.00 93.75 90 ALA A C 1
ATOM 697 O O . ALA A 1 90 ? 11.090 0.320 -3.173 1.00 93.75 90 ALA A O 1
ATOM 698 N N . PRO A 1 91 ? 9.357 -0.928 -3.862 1.00 96.38 91 PRO A N 1
ATOM 699 C CA . PRO A 1 91 ? 8.570 -0.656 -2.670 1.00 96.38 91 PRO A CA 1
ATOM 700 C C . PRO A 1 91 ? 9.210 -1.278 -1.430 1.00 96.38 91 PRO A C 1
ATOM 702 O O . PRO A 1 91 ? 9.745 -2.385 -1.483 1.00 96.38 91 PRO A O 1
ATOM 705 N N . THR A 1 92 ? 9.065 -0.607 -0.290 1.00 97.00 92 THR A N 1
ATOM 706 C CA . THR A 1 92 ? 9.409 -1.171 1.020 1.00 97.00 92 THR A CA 1
ATOM 707 C C . THR A 1 92 ? 8.159 -1.298 1.881 1.00 97.00 92 THR A C 1
ATOM 709 O O . THR A 1 92 ? 7.463 -0.308 2.123 1.00 97.00 92 THR A O 1
ATOM 712 N N . VAL A 1 93 ? 7.886 -2.505 2.380 1.00 97.06 93 VAL A N 1
ATOM 713 C CA . VAL A 1 93 ? 6.758 -2.800 3.272 1.00 97.06 93 VAL A CA 1
ATOM 714 C C . VAL A 1 93 ? 7.254 -3.457 4.544 1.00 97.06 93 VAL A C 1
ATOM 716 O O . VAL A 1 93 ? 7.914 -4.492 4.505 1.00 97.06 93 VAL A O 1
ATOM 719 N N . ILE A 1 94 ? 6.889 -2.865 5.677 1.00 97.31 94 ILE A N 1
ATOM 720 C CA . ILE A 1 94 ? 7.194 -3.374 7.010 1.00 97.31 94 ILE A CA 1
ATOM 721 C C . ILE A 1 94 ? 5.886 -3.434 7.798 1.00 97.31 94 ILE A C 1
ATOM 723 O O . ILE A 1 94 ? 5.279 -2.403 8.116 1.00 97.31 94 ILE A O 1
ATOM 727 N N . SER A 1 95 ? 5.431 -4.648 8.097 1.00 97.50 95 SER A N 1
ATOM 728 C CA . SER A 1 95 ? 4.199 -4.884 8.847 1.00 97.50 95 SER A CA 1
ATOM 729 C C . SER A 1 95 ? 4.179 -6.279 9.457 1.00 97.50 95 SER A C 1
ATOM 731 O O . SER A 1 95 ? 4.379 -7.262 8.757 1.00 97.50 95 SER A O 1
ATOM 733 N N . SER A 1 96 ? 3.866 -6.389 10.746 1.00 96.31 96 SER A N 1
ATOM 734 C CA . SER A 1 96 ? 3.739 -7.691 11.407 1.00 96.31 96 SER A CA 1
ATOM 735 C C . SER A 1 96 ? 2.395 -8.382 11.156 1.00 96.31 96 SER A C 1
ATOM 737 O O . SER A 1 96 ? 2.262 -9.562 11.458 1.00 96.31 96 SER A O 1
ATOM 739 N N . ALA A 1 97 ? 1.395 -7.679 10.615 1.00 97.81 97 ALA A N 1
ATOM 740 C CA . ALA A 1 97 ? 0.039 -8.205 10.435 1.00 97.81 97 ALA A CA 1
ATOM 741 C C . ALA A 1 97 ? -0.374 -8.394 8.966 1.00 97.81 97 ALA A C 1
ATOM 743 O O . ALA A 1 97 ? -1.500 -8.837 8.714 1.00 97.81 97 ALA A O 1
ATOM 744 N N . LEU A 1 98 ? 0.491 -8.038 8.007 1.00 98.25 98 LEU A N 1
ATOM 745 C CA . LEU A 1 98 ? 0.126 -8.034 6.593 1.00 98.25 98 LEU A CA 1
ATOM 746 C C . LEU A 1 98 ? -0.022 -9.462 6.097 1.00 98.25 98 LEU A C 1
ATOM 748 O O . LEU A 1 98 ? 0.967 -10.175 6.003 1.00 98.25 98 LEU A O 1
ATOM 752 N N . SER A 1 99 ? -1.250 -9.846 5.749 1.00 97.69 99 SER A N 1
ATOM 753 C CA . SER A 1 99 ? -1.567 -11.176 5.230 1.00 97.69 99 SER A CA 1
ATOM 754 C C . SER A 1 99 ? -1.775 -11.189 3.721 1.00 97.69 99 SER A C 1
ATOM 756 O O . SER A 1 99 ? -1.563 -12.219 3.088 1.00 97.69 99 SER A O 1
ATOM 758 N N . THR A 1 100 ? -2.170 -10.058 3.127 1.00 98.12 100 THR A N 1
ATOM 759 C CA . THR A 1 100 ? -2.430 -9.939 1.686 1.00 98.12 100 THR A CA 1
ATOM 760 C C . THR A 1 100 ? -1.682 -8.762 1.073 1.00 98.12 100 THR A C 1
ATOM 762 O O . THR A 1 100 ? -1.927 -7.610 1.441 1.00 98.12 100 THR A O 1
ATOM 765 N N . LEU A 1 101 ? -0.843 -9.056 0.080 1.00 97.62 101 LEU A N 1
ATOM 766 C CA . LEU A 1 101 ? -0.143 -8.076 -0.747 1.00 97.62 101 LEU A CA 1
ATOM 767 C C . LEU A 1 101 ? -0.497 -8.287 -2.225 1.00 97.62 101 LEU A C 1
ATOM 769 O O . LEU A 1 101 ? -0.263 -9.364 -2.777 1.00 97.62 101 LEU A O 1
ATOM 773 N N . ARG A 1 102 ? -1.064 -7.262 -2.871 1.00 97.94 102 ARG A N 1
ATOM 774 C CA . ARG A 1 102 ? -1.358 -7.273 -4.314 1.00 97.94 102 ARG A CA 1
ATOM 775 C C . ARG A 1 102 ? -0.442 -6.313 -5.052 1.00 97.94 102 ARG A C 1
ATOM 777 O O . ARG A 1 102 ? -0.388 -5.135 -4.717 1.00 97.94 102 ARG A O 1
ATOM 784 N N . LEU A 1 103 ? 0.249 -6.838 -6.052 1.00 96.00 103 LEU A N 1
ATOM 785 C CA . LEU A 1 103 ? 1.215 -6.144 -6.903 1.00 96.00 103 LEU A CA 1
ATOM 786 C C . LEU A 1 103 ? 0.953 -6.451 -8.385 1.00 96.00 103 LEU A C 1
ATOM 788 O O . LEU A 1 103 ? 1.823 -6.232 -9.219 1.00 96.00 103 LEU A O 1
ATOM 792 N N . SER A 1 104 ? -0.216 -6.995 -8.730 1.00 96.56 104 SER A N 1
ATOM 793 C CA . SER A 1 104 ? -0.529 -7.372 -10.106 1.00 96.56 104 SER A CA 1
ATOM 794 C C . SER A 1 104 ? -0.372 -6.190 -11.063 1.00 96.56 104 SER A C 1
ATOM 796 O O . SER A 1 104 ? -0.731 -5.058 -10.738 1.00 96.56 104 SER A O 1
ATOM 798 N N . CYS A 1 105 ? 0.174 -6.452 -12.249 1.00 96.69 105 CYS A N 1
ATOM 799 C CA . CYS A 1 105 ? 0.442 -5.452 -13.285 1.00 96.69 105 CYS A CA 1
ATOM 800 C C . CYS A 1 105 ? 1.452 -4.352 -12.885 1.00 96.69 105 CYS A C 1
ATOM 802 O O . CYS A 1 105 ? 1.525 -3.318 -13.549 1.00 96.69 105 CYS A O 1
ATOM 804 N N . CYS A 1 106 ? 2.278 -4.553 -11.851 1.00 96.56 106 CYS A N 1
ATOM 805 C CA . CYS A 1 106 ? 3.413 -3.673 -11.546 1.00 96.56 106 CYS A CA 1
ATOM 806 C C . CYS A 1 106 ? 4.604 -3.989 -12.469 1.00 96.56 106 CYS A C 1
ATOM 808 O O . CYS A 1 106 ? 5.560 -4.668 -12.094 1.00 96.56 106 CYS A O 1
ATOM 810 N N . ARG A 1 107 ? 4.540 -3.513 -13.717 1.00 95.19 107 ARG A N 1
ATOM 811 C CA . ARG A 1 107 ? 5.468 -3.902 -14.796 1.00 95.19 107 ARG A CA 1
ATOM 812 C C . ARG A 1 107 ? 6.926 -3.511 -14.553 1.00 95.19 107 ARG A C 1
ATOM 814 O O . ARG A 1 107 ? 7.805 -4.214 -15.042 1.00 95.19 107 ARG A O 1
ATOM 821 N N . SER A 1 108 ? 7.182 -2.443 -13.798 1.00 96.00 108 SER A N 1
ATOM 822 C CA . SER A 1 108 ? 8.536 -1.961 -13.474 1.00 96.00 108 SER A CA 1
ATOM 823 C C . SER A 1 108 ? 9.088 -2.509 -12.154 1.00 96.00 108 SER A C 1
ATOM 825 O O . SER A 1 108 ? 10.144 -2.058 -11.714 1.00 96.00 108 SER A O 1
ATOM 827 N N . LEU A 1 109 ? 8.391 -3.447 -11.506 1.00 95.06 109 LEU A N 1
ATOM 828 C CA . LEU A 1 109 ? 8.772 -3.971 -10.197 1.00 95.06 109 LEU A CA 1
ATOM 829 C C . LEU A 1 109 ? 10.043 -4.809 -10.309 1.00 95.06 109 LEU A C 1
ATOM 831 O O . LEU A 1 109 ? 10.024 -5.852 -10.952 1.00 95.06 109 LEU A O 1
ATOM 835 N N . THR A 1 110 ? 11.125 -4.372 -9.665 1.00 92.00 110 THR A N 1
ATOM 836 C CA . THR A 1 110 ? 12.434 -5.038 -9.738 1.00 92.00 110 THR A CA 1
ATOM 837 C C . THR A 1 110 ? 12.846 -5.666 -8.417 1.00 92.00 110 THR A C 1
ATOM 839 O O . THR A 1 110 ? 13.345 -6.785 -8.404 1.00 92.00 110 THR A O 1
ATOM 842 N N . SER A 1 111 ? 12.661 -4.954 -7.303 1.00 87.88 111 SER A N 1
ATOM 843 C CA . SER A 1 111 ? 13.262 -5.319 -6.013 1.00 87.88 111 SER A CA 1
ATOM 844 C C . SER A 1 111 ? 12.395 -4.877 -4.823 1.00 87.88 111 SER A C 1
ATOM 846 O O . SER A 1 111 ? 12.776 -3.955 -4.092 1.00 87.88 111 SER A O 1
ATOM 848 N N . PRO A 1 112 ? 11.204 -5.473 -4.625 1.00 92.38 112 PRO A N 1
ATOM 849 C CA . PRO A 1 112 ? 10.393 -5.218 -3.440 1.00 92.38 112 PRO A CA 1
ATOM 850 C C . PRO A 1 112 ? 11.109 -5.692 -2.168 1.00 92.38 112 PRO A C 1
ATOM 852 O O . PRO A 1 112 ? 11.617 -6.806 -2.104 1.00 92.38 112 PRO A O 1
ATOM 855 N N . THR A 1 113 ? 11.100 -4.865 -1.124 1.00 93.38 113 THR A N 1
ATOM 856 C CA . THR A 1 113 ? 11.523 -5.260 0.226 1.00 93.38 113 THR A CA 1
ATOM 857 C C . THR A 1 113 ? 10.284 -5.513 1.075 1.00 93.38 113 THR A C 1
ATOM 859 O O . THR A 1 113 ? 9.553 -4.575 1.396 1.00 93.38 113 THR A O 1
ATOM 862 N N . VAL A 1 114 ? 10.034 -6.772 1.445 1.00 93.00 114 VAL A N 1
ATOM 863 C CA . VAL A 1 114 ? 8.822 -7.182 2.172 1.00 93.00 114 VAL A CA 1
ATOM 864 C C . VAL A 1 114 ? 9.198 -7.829 3.503 1.00 93.00 114 VAL A C 1
ATOM 866 O O . VAL A 1 114 ? 9.517 -9.010 3.574 1.00 93.00 114 VAL A O 1
ATOM 869 N N . GLN A 1 115 ? 9.128 -7.052 4.582 1.00 94.31 115 GLN A N 1
ATOM 870 C CA . GLN A 1 115 ? 9.295 -7.526 5.957 1.00 94.31 115 GLN A CA 1
ATOM 871 C C . GLN A 1 115 ? 7.913 -7.752 6.577 1.00 94.31 115 GLN A C 1
ATOM 873 O O . GLN A 1 115 ? 7.388 -6.898 7.300 1.00 94.31 115 GLN A O 1
ATOM 878 N N . CYS A 1 116 ? 7.275 -8.863 6.199 1.00 93.44 116 CYS A N 1
ATOM 879 C CA . CYS A 1 116 ? 5.905 -9.199 6.592 1.00 93.44 116 CYS A CA 1
ATOM 880 C C . CYS A 1 116 ? 5.774 -10.678 6.973 1.00 93.44 116 CYS A C 1
ATOM 882 O O . CYS A 1 116 ? 5.507 -11.520 6.123 1.00 93.44 116 CYS A O 1
ATOM 884 N N . GLU A 1 117 ? 5.946 -10.986 8.258 1.00 91.31 117 GLU A N 1
ATOM 885 C CA . GLU A 1 117 ? 5.959 -12.367 8.778 1.00 91.31 117 GLU A CA 1
ATOM 886 C C . GLU A 1 117 ? 4.604 -13.080 8.658 1.00 91.31 117 GLU A C 1
ATOM 888 O O . GLU A 1 117 ? 4.548 -14.301 8.558 1.00 91.31 117 GLU A O 1
ATOM 893 N N . ALA A 1 118 ? 3.503 -12.326 8.659 1.00 95.12 118 ALA A N 1
ATOM 894 C CA . ALA A 1 118 ? 2.148 -12.866 8.572 1.00 95.12 118 ALA A CA 1
ATOM 895 C C . ALA A 1 118 ? 1.633 -13.026 7.129 1.00 95.12 118 ALA A C 1
ATOM 897 O O . ALA A 1 118 ? 0.445 -13.309 6.943 1.00 95.12 118 ALA A O 1
ATOM 898 N N . LEU A 1 119 ? 2.480 -12.804 6.113 1.00 96.06 119 LEU A N 1
ATOM 899 C CA . LEU A 1 119 ? 2.053 -12.806 4.716 1.00 96.06 119 LEU A CA 1
ATOM 900 C C . LEU A 1 119 ? 1.655 -14.219 4.289 1.00 96.06 119 LEU A C 1
ATOM 902 O O . LEU A 1 119 ? 2.442 -15.149 4.405 1.00 96.06 119 LEU A O 1
ATOM 906 N N . THR A 1 120 ? 0.433 -14.376 3.780 1.00 95.88 120 THR A N 1
ATOM 907 C CA . THR A 1 120 ? -0.100 -15.668 3.309 1.00 95.88 120 THR A CA 1
ATOM 908 C C . THR A 1 120 ? -0.597 -15.614 1.870 1.00 95.88 120 THR A C 1
ATOM 910 O O . THR A 1 120 ? -0.755 -16.650 1.232 1.00 95.88 120 THR A O 1
ATOM 913 N N . SER A 1 121 ? -0.835 -14.412 1.343 1.00 95.50 121 SER A N 1
ATOM 914 C CA . SER A 1 121 ? -1.294 -14.180 -0.021 1.00 95.50 121 SER A CA 1
ATOM 915 C C . SER A 1 121 ? -0.459 -13.087 -0.676 1.00 95.50 121 SER A C 1
ATOM 917 O O . SER A 1 121 ? -0.474 -11.933 -0.243 1.00 95.50 121 SER A O 1
ATOM 919 N N . LEU A 1 122 ? 0.195 -13.437 -1.778 1.00 94.88 122 LEU A N 1
ATOM 920 C CA . LEU A 1 122 ? 0.987 -12.531 -2.599 1.00 94.88 122 LEU A CA 1
ATOM 921 C C . LEU A 1 122 ? 0.587 -12.695 -4.065 1.00 94.88 122 LEU A C 1
ATOM 923 O O . LEU A 1 122 ? 0.659 -13.795 -4.605 1.00 94.88 122 LEU A O 1
ATOM 927 N N . ASN A 1 123 ? 0.163 -11.603 -4.702 1.00 94.81 123 ASN A N 1
ATOM 928 C CA . ASN A 1 123 ? -0.133 -11.589 -6.132 1.00 94.81 123 ASN A CA 1
ATOM 929 C C . ASN A 1 123 ? 0.917 -10.771 -6.894 1.00 94.81 123 ASN A C 1
ATOM 931 O O . ASN A 1 123 ? 0.969 -9.554 -6.726 1.00 94.81 123 ASN A O 1
ATOM 935 N N . LEU A 1 124 ? 1.700 -11.444 -7.741 1.00 92.88 124 LEU A N 1
ATOM 936 C CA . LEU A 1 124 ? 2.727 -10.871 -8.625 1.00 92.88 124 LEU A CA 1
ATOM 937 C C . LEU A 1 124 ? 2.395 -11.067 -10.118 1.00 92.88 124 LEU A C 1
ATOM 939 O O . LEU A 1 124 ? 3.290 -11.035 -10.963 1.00 92.88 124 LEU A O 1
ATOM 943 N N . SER A 1 125 ? 1.133 -11.342 -10.467 1.00 93.88 125 SER A N 1
ATOM 944 C CA . SER A 1 125 ? 0.754 -11.582 -11.862 1.00 93.88 125 SER A CA 1
ATOM 945 C C . SER A 1 125 ? 1.103 -10.379 -12.744 1.00 93.88 125 SER A C 1
ATOM 947 O O . SER A 1 125 ? 0.865 -9.236 -12.366 1.00 93.88 125 SER A O 1
ATOM 949 N N . GLU A 1 126 ? 1.642 -10.630 -13.937 1.00 94.25 126 GLU A N 1
ATOM 950 C CA . GLU A 1 126 ? 2.011 -9.585 -14.909 1.00 94.25 126 GLU A CA 1
ATOM 951 C C . GLU A 1 126 ? 3.118 -8.611 -14.442 1.00 94.25 126 GLU A C 1
ATOM 953 O O . GLU A 1 126 ? 3.320 -7.553 -15.042 1.00 94.25 126 GLU A O 1
ATOM 958 N N . CYS A 1 127 ? 3.896 -8.977 -13.418 1.00 93.25 127 CYS A N 1
ATOM 959 C CA . CYS A 1 127 ? 5.130 -8.277 -13.062 1.00 93.25 127 CYS A CA 1
ATOM 960 C C . CYS A 1 127 ? 6.310 -8.810 -13.884 1.00 93.25 127 CYS A C 1
ATOM 962 O O . CYS A 1 127 ? 6.985 -9.759 -13.494 1.00 93.25 127 CYS A O 1
ATOM 964 N N . VAL A 1 128 ? 6.552 -8.206 -15.046 1.00 92.69 128 VAL A N 1
ATOM 965 C CA . VAL A 1 128 ? 7.518 -8.723 -16.034 1.00 92.69 128 VAL A CA 1
ATOM 966 C C . VAL A 1 128 ? 8.987 -8.393 -15.741 1.00 92.69 128 VAL A C 1
ATOM 968 O O . VAL A 1 128 ? 9.861 -9.063 -16.279 1.00 92.69 128 VAL A O 1
ATOM 971 N N . SER A 1 129 ? 9.270 -7.385 -14.907 1.00 91.88 129 SER A N 1
ATOM 972 C CA . SER A 1 129 ? 10.644 -6.934 -14.597 1.00 91.88 129 SER A CA 1
ATOM 973 C C . SER A 1 129 ? 11.212 -7.502 -13.289 1.00 91.88 129 SER A C 1
ATOM 975 O O . SER A 1 129 ? 12.298 -7.104 -12.866 1.00 91.88 129 SER A O 1
ATOM 977 N N . LEU A 1 130 ? 10.481 -8.407 -12.634 1.00 87.69 130 LEU A N 1
ATOM 978 C CA . LEU A 1 130 ? 10.861 -8.990 -11.349 1.00 87.69 130 LEU A CA 1
ATOM 979 C C . LEU A 1 130 ? 12.036 -9.957 -11.542 1.00 87.69 130 LEU A C 1
ATOM 981 O O . LEU A 1 130 ? 11.947 -10.884 -12.348 1.00 87.69 130 LEU A O 1
ATOM 985 N N . SER A 1 131 ? 13.132 -9.751 -10.808 1.00 81.81 131 SER A N 1
ATOM 986 C CA . SER A 1 131 ? 14.291 -10.648 -10.877 1.00 81.81 131 SER A CA 1
ATOM 987 C C . SER A 1 131 ? 14.095 -11.899 -10.012 1.00 81.81 131 SER A C 1
ATOM 989 O O . SER A 1 131 ? 13.325 -11.900 -9.046 1.00 81.81 131 SER A O 1
ATOM 991 N N . SER A 1 132 ? 14.815 -12.976 -10.334 1.00 75.62 132 SER A N 1
ATOM 992 C CA . SER A 1 132 ? 14.815 -14.220 -9.550 1.00 75.62 132 SER A CA 1
ATOM 993 C C . SER A 1 132 ? 15.264 -14.010 -8.103 1.00 75.62 132 SER A C 1
ATOM 995 O O . SER A 1 132 ? 14.724 -14.628 -7.189 1.00 75.62 132 SER A O 1
ATOM 997 N N . GLU A 1 133 ? 16.224 -13.116 -7.881 1.00 76.06 133 GLU A N 1
ATOM 998 C CA . GLU A 1 133 ? 16.792 -12.820 -6.562 1.00 76.06 133 GLU A CA 1
ATOM 999 C C . GLU A 1 133 ? 15.780 -12.080 -5.681 1.00 76.06 133 GLU A C 1
ATOM 1001 O O . GLU A 1 133 ? 15.677 -12.340 -4.484 1.00 76.06 133 GLU A O 1
ATOM 1006 N N . ALA A 1 134 ? 14.988 -11.187 -6.279 1.00 75.94 134 ALA A N 1
ATOM 1007 C CA . ALA A 1 134 ? 13.940 -10.460 -5.574 1.00 75.94 134 ALA A CA 1
ATOM 1008 C C . ALA A 1 134 ? 12.805 -11.380 -5.092 1.00 75.94 134 ALA A C 1
ATOM 1010 O O . ALA A 1 134 ? 12.201 -11.122 -4.049 1.00 75.94 134 ALA A O 1
ATOM 1011 N N . LEU A 1 135 ? 12.538 -12.472 -5.816 1.00 69.94 135 LEU A N 1
ATOM 1012 C CA . LEU A 1 135 ? 11.574 -13.485 -5.391 1.00 69.94 135 LEU A CA 1
ATOM 1013 C C . LEU A 1 135 ? 12.061 -14.243 -4.155 1.00 69.94 135 LEU A C 1
ATOM 1015 O O . LEU A 1 135 ? 11.272 -14.402 -3.237 1.00 69.94 135 LEU A O 1
ATOM 1019 N N . GLN A 1 136 ? 13.344 -14.619 -4.083 1.00 70.00 136 GLN A N 1
ATOM 1020 C CA . GLN A 1 136 ? 13.921 -15.336 -2.930 1.00 70.00 136 GLN A CA 1
ATOM 1021 C C . GLN A 1 136 ? 13.883 -14.537 -1.620 1.00 70.00 136 GLN A C 1
ATOM 1023 O O . GLN A 1 136 ? 13.919 -15.109 -0.535 1.00 70.00 136 GLN A O 1
ATOM 1028 N N . ALA A 1 137 ? 13.846 -13.207 -1.711 1.00 66.94 137 ALA A N 1
ATOM 1029 C CA . ALA A 1 137 ? 13.735 -12.328 -0.552 1.00 66.94 137 ALA A CA 1
ATOM 1030 C C . ALA A 1 137 ? 12.291 -12.196 -0.030 1.00 66.94 137 ALA A C 1
ATOM 1032 O O . ALA A 1 137 ? 12.072 -11.576 1.013 1.00 66.94 137 ALA A O 1
ATOM 1033 N N . CYS A 1 138 ? 11.296 -12.736 -0.743 1.00 68.56 138 CYS A N 1
ATOM 1034 C CA . CYS A 1 138 ? 9.907 -12.6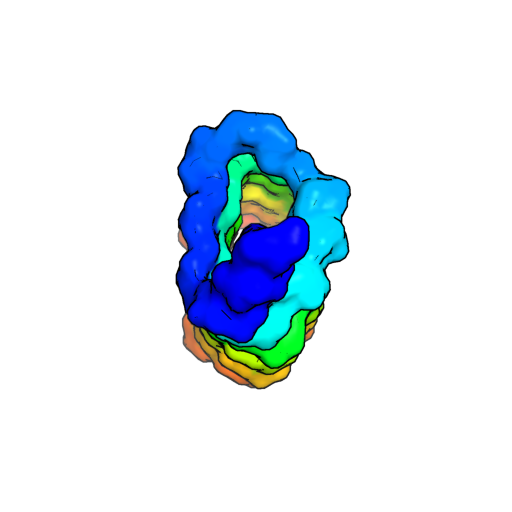92 -0.307 1.00 68.56 138 CYS A CA 1
ATOM 1035 C C . CYS A 1 138 ? 9.645 -13.776 0.753 1.00 68.56 138 CYS A C 1
ATOM 1037 O O . CYS A 1 138 ? 10.03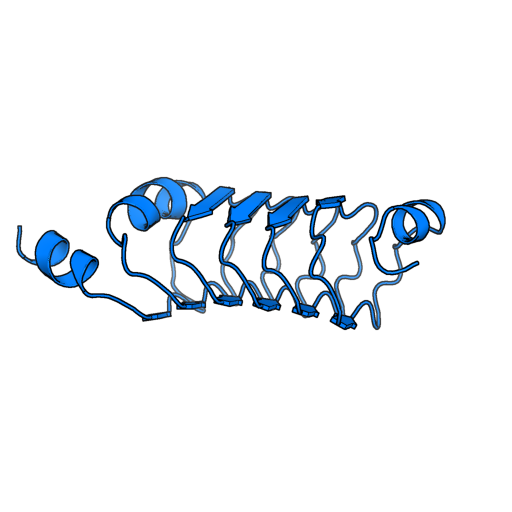6 -14.922 0.565 1.00 68.56 138 CYS A O 1
ATOM 1039 N N . PRO A 1 139 ? 8.894 -13.480 1.830 1.00 66.81 139 PRO A N 1
ATOM 1040 C CA . PRO A 1 139 ? 8.656 -14.423 2.933 1.00 66.81 139 PRO A CA 1
ATOM 1041 C C . PRO A 1 139 ? 7.820 -15.669 2.564 1.00 66.81 139 PRO A C 1
ATOM 1043 O O . PRO A 1 139 ? 7.494 -16.463 3.440 1.00 66.81 139 PRO A O 1
ATOM 1046 N N . LEU A 1 140 ? 7.439 -15.830 1.292 1.00 63.97 140 LEU A N 1
ATOM 1047 C CA . LEU A 1 140 ? 6.585 -16.908 0.780 1.00 63.97 140 LEU A CA 1
ATOM 1048 C C . LEU A 1 140 ? 7.299 -17.872 -0.187 1.00 63.97 140 LEU A C 1
ATOM 1050 O O . LEU A 1 140 ? 6.655 -18.807 -0.665 1.00 63.97 140 LEU A O 1
ATOM 1054 N N . THR A 1 141 ? 8.580 -17.648 -0.497 1.00 53.66 141 THR A N 1
ATOM 1055 C CA . THR A 1 141 ? 9.428 -18.562 -1.290 1.00 53.66 141 THR A CA 1
ATOM 1056 C C . THR A 1 141 ? 10.378 -19.331 -0.395 1.00 53.66 141 THR A C 1
ATOM 1058 O O . THR A 1 141 ? 10.523 -20.551 -0.618 1.00 53.66 141 THR A O 1
#

pLDDT: mean 91.28, std 12.01, range [36.44, 98.75]

Sequence (141 aa):
RRLAGAARSLHTLDLSRAIGVLDSMLLQLLPLCPTLLHLDLSKLPLISPRITSTSLCALRLAHCEALAEPLIQCPRLRTLDWEGSEWLRAPTVISSALSTLRLSCCRSLTSPTVQCEALTSLNLSECVSLSSEALQACPLT

InterPro domains:
  IPR032675 Leucine-rich repeat domain superfamily [G3DSA:3.80.10.10] (1-140)

Secondary structure (DSSP, 8-state):
-HHHHHHTT--EEE-TT-SS--HHHHHHHGGG-TT--EEE-TT---SS-EEE-SS--EEE-TT-TT----EEE-TT--EEE-TT-TT--S-EEE-SS--EEE-TT-TT----EEE-TT--EEE-TT-TT--HHHHHTSTT-

Organism: NCBI:txid127549